Protein AF-W7ASG9-F1 (afdb_monomer)

Mean predicted aligned error: 7.56 Å

Foldseek 3Di:
DKAKWWKDADDLVPDDPVVSVVLVVLVVVCCVQQVADKDKDKDWAQDDCPVVLVVLVVQCVVDDDPVSVVVSVVVNVV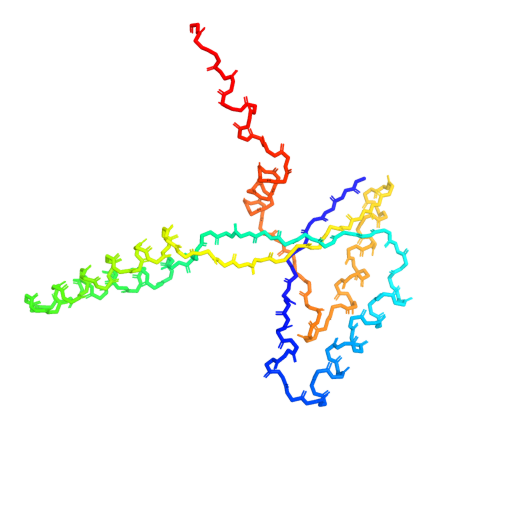SVVSSVPPIDITMMMMGDDPDPVRNVVSVVSQCVSADDRTHIHHDDPVVVVVVCCVVVVCVVVVVPPDDD

Sequence (148 aa):
FYTVLLLKSTDVNALNQDEARKAMGQFARFNTNYIEPYKILSMRFPADTKEQQRYWRKMLQRASTPLQKTRCKETLRKLQQVENEKSNQEYYLFIYGKSMRELNNNFQKVIRLSDTYFYATQLAPKKIEQIHKKVFNLNLVLGNKVME

Organism: NCBI:txid1265818

Radius of gyration: 20.79 Å; Cα contacts (8 Å, |Δi|>4): 168; chains: 1; bounding box: 54×32×55 Å

Solvent-accessible surface area (backbone atoms only — not comparable to full-atom values): 8317 Å² total; per-residue (Å²): 87,73,53,66,24,41,36,52,78,67,68,52,88,81,42,56,74,69,57,28,49,50,37,52,50,48,49,50,50,39,58,72,73,51,81,67,70,66,47,81,46,79,48,76,41,63,35,88,44,64,69,60,45,53,51,37,51,54,48,38,75,68,41,86,46,71,68,52,34,51,52,30,52,52,53,42,52,51,44,54,48,42,28,74,74,37,61,43,82,43,39,33,39,37,41,50,22,91,40,72,68,49,30,51,54,47,49,55,50,50,52,69,63,35,42,95,50,46,31,57,40,86,60,57,72,72,57,52,53,54,48,48,37,66,74,68,46,46,61,60,69,68,66,63,72,63,97,125

InterPro domains:
  IPR058596 TraC-like domain [PF26593] (7-101)

Secondary structure (DSSP, 8-state):
-EEEEEEEE--GGGS-HHHHHHHHHHHHHHHHH--S-EEEEEEEEE---HHHHHHHHHHHHH--SHHHHHHHHHHHHHHHHHHHH-EEEEEEEEEE-SSHHHHHHHHHHHHHH--SSEEEEEPPHHHHHHHHHHHTTHHHHHH-----

Nearest PDB structures (foldseek):
  8rtb-assembly1_A  TM=4.160E-01  e=1.412E-01  Escherichia coli
  8rtd-assembly1_O  TM=4.160E-01  e=1.412E-01  Escherichia coli
  8rtd-assembly1_T  TM=4.160E-01  e=1.412E-01  Escherichia coli

pLDDT: mean 87.38, std 14.27, range [30.66, 96.06]

Structure (mmCIF, N/CA/C/O backbone):
data_AF-W7ASG9-F1
#
_entry.id   AF-W7ASG9-F1
#
loop_
_atom_site.group_PDB
_atom_site.id
_atom_site.type_symbol
_atom_site.label_atom_id
_atom_site.label_alt_id
_atom_site.label_comp_id
_atom_site.label_asym_id
_atom_site.label_entity_id
_atom_site.label_seq_id
_atom_site.pdbx_PDB_ins_code
_atom_site.Cartn_x
_atom_site.Cartn_y
_atom_site.Cartn_z
_atom_site.occupancy
_atom_site.B_iso_or_equiv
_atom_site.auth_seq_id
_atom_site.auth_comp_id
_atom_site.auth_asym_id
_atom_site.auth_atom_id
_atom_site.pdbx_PDB_model_num
ATOM 1 N N . PHE A 1 1 ? -18.335 8.425 9.203 1.00 89.88 1 PHE A N 1
ATOM 2 C CA . PHE A 1 1 ? -17.229 8.873 8.328 1.00 89.88 1 PHE A CA 1
ATOM 3 C C . PHE A 1 1 ? -16.172 7.778 8.242 1.00 89.88 1 PHE A C 1
ATOM 5 O O . PHE A 1 1 ? -16.093 6.969 9.162 1.00 89.88 1 PHE A O 1
ATOM 12 N N . TYR A 1 2 ? -15.385 7.729 7.164 1.00 93.19 2 TYR A N 1
ATOM 13 C CA . TYR A 1 2 ? -14.258 6.799 7.037 1.00 93.19 2 TYR A CA 1
ATOM 14 C C . TYR A 1 2 ? -13.085 7.442 6.296 1.00 93.19 2 TYR A C 1
ATOM 16 O O . TYR A 1 2 ? -13.268 8.418 5.569 1.00 93.19 2 TYR A O 1
ATOM 24 N N . THR A 1 3 ? -11.890 6.883 6.475 1.00 93.44 3 THR A N 1
ATOM 25 C CA . THR A 1 3 ? -10.721 7.173 5.637 1.00 93.44 3 THR A CA 1
ATOM 26 C C . THR A 1 3 ? -9.976 5.883 5.312 1.00 93.44 3 THR A C 1
ATOM 28 O O . THR A 1 3 ? -10.146 4.868 5.994 1.00 93.44 3 THR A O 1
ATOM 31 N N . VAL A 1 4 ? -9.184 5.922 4.244 1.00 94.75 4 VAL A N 1
ATOM 32 C CA . VAL A 1 4 ? -8.465 4.772 3.695 1.00 94.75 4 VAL A CA 1
ATOM 33 C C . VAL A 1 4 ? -6.970 5.056 3.722 1.00 94.75 4 VAL A C 1
ATOM 35 O O . VAL A 1 4 ? -6.512 6.093 3.237 1.00 94.75 4 VAL A O 1
ATOM 38 N N . LEU A 1 5 ? -6.211 4.113 4.268 1.00 94.81 5 LEU A N 1
ATOM 39 C CA . LEU A 1 5 ? -4.756 4.147 4.353 1.00 94.81 5 LEU A CA 1
ATOM 40 C C . LEU A 1 5 ? -4.163 3.015 3.524 1.00 94.81 5 LEU A C 1
ATOM 42 O O . LEU A 1 5 ? -4.738 1.930 3.444 1.00 94.81 5 LEU A O 1
ATOM 46 N N . LEU A 1 6 ? -2.999 3.257 2.928 1.00 94.00 6 LEU A N 1
ATOM 47 C CA . LEU A 1 6 ? -2.183 2.188 2.363 1.00 94.00 6 LEU A CA 1
ATOM 48 C C . LEU A 1 6 ? -1.552 1.422 3.515 1.00 94.00 6 LEU A C 1
ATOM 50 O O . LEU A 1 6 ? -0.921 2.038 4.370 1.00 94.00 6 LEU A O 1
ATOM 54 N N . LEU A 1 7 ? -1.689 0.103 3.504 1.00 93.56 7 LEU A N 1
ATOM 55 C CA . LEU A 1 7 ? -1.036 -0.780 4.453 1.00 93.56 7 LEU A CA 1
ATOM 56 C C . LEU A 1 7 ? 0.093 -1.520 3.735 1.00 93.56 7 LEU A C 1
ATOM 58 O O . LEU A 1 7 ? -0.151 -2.279 2.796 1.00 93.56 7 LEU A O 1
ATOM 62 N N . LYS A 1 8 ? 1.336 -1.307 4.172 1.00 88.75 8 LYS A N 1
ATOM 63 C CA . LYS A 1 8 ? 2.452 -2.149 3.740 1.00 88.75 8 LYS A CA 1
ATOM 64 C C . LYS A 1 8 ? 2.455 -3.410 4.590 1.00 88.75 8 LYS A C 1
ATOM 66 O O . LYS A 1 8 ? 2.571 -3.339 5.811 1.00 88.75 8 LYS A O 1
ATOM 71 N N . SER A 1 9 ? 2.314 -4.546 3.922 1.00 77.88 9 SER A N 1
ATOM 72 C CA . SER A 1 9 ? 2.417 -5.868 4.525 1.00 77.88 9 SER A CA 1
ATOM 73 C C . SER A 1 9 ? 3.795 -6.461 4.269 1.00 77.88 9 SER A C 1
ATOM 75 O O . SER A 1 9 ? 4.350 -6.280 3.183 1.00 77.88 9 SER A O 1
ATOM 77 N N . THR A 1 10 ? 4.270 -7.266 5.208 1.00 84.75 10 THR A N 1
ATOM 78 C CA . THR A 1 10 ? 5.452 -8.107 5.024 1.00 84.75 10 THR A CA 1
ATOM 79 C C . THR A 1 10 ? 5.020 -9.558 4.858 1.00 84.75 10 THR A C 1
ATOM 81 O O . THR A 1 10 ? 4.121 -10.020 5.561 1.00 84.75 10 THR A O 1
ATOM 84 N N . ASP A 1 11 ? 5.641 -10.278 3.924 1.00 86.94 11 ASP A N 1
ATOM 85 C CA . ASP A 1 11 ? 5.439 -11.720 3.801 1.00 86.94 11 ASP A CA 1
ATOM 86 C C . ASP A 1 11 ? 6.157 -12.433 4.950 1.00 86.94 11 ASP A C 1
ATOM 88 O O . ASP A 1 11 ? 7.379 -12.561 4.953 1.00 86.94 11 ASP A O 1
ATOM 92 N N . VAL A 1 12 ? 5.384 -12.874 5.942 1.00 88.31 12 VAL A N 1
ATOM 93 C CA . VAL A 1 12 ? 5.900 -13.515 7.159 1.00 88.31 12 VAL A CA 1
ATOM 94 C C . VAL A 1 12 ? 6.606 -14.837 6.847 1.00 88.31 12 VAL A C 1
ATOM 96 O O . VAL A 1 12 ? 7.538 -15.199 7.559 1.00 88.31 12 VAL A O 1
ATOM 99 N N . ASN A 1 13 ? 6.223 -15.533 5.771 1.0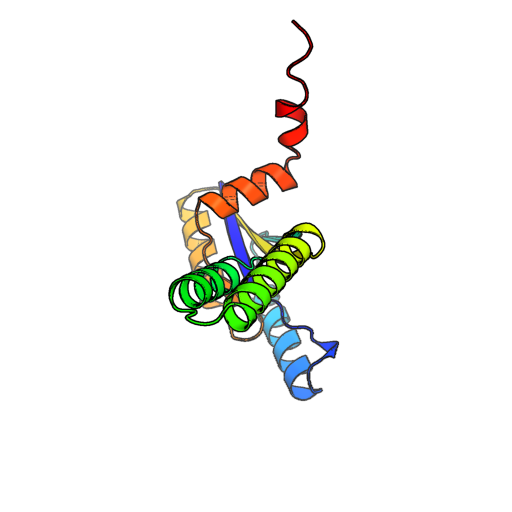0 89.38 13 ASN A N 1
ATOM 100 C CA . ASN A 1 13 ? 6.837 -16.810 5.398 1.00 89.38 13 ASN A CA 1
ATOM 101 C C . ASN A 1 13 ? 8.234 -16.635 4.791 1.00 89.38 13 ASN A C 1
ATOM 103 O O . ASN A 1 13 ? 9.016 -17.582 4.768 1.00 89.38 13 ASN A O 1
ATOM 107 N N . ALA A 1 14 ? 8.542 -15.435 4.296 1.00 90.25 14 ALA A N 1
ATOM 108 C CA . ALA A 1 14 ? 9.852 -15.095 3.755 1.00 90.25 14 ALA A CA 1
ATOM 109 C C . ALA A 1 14 ? 10.841 -14.608 4.834 1.00 90.25 14 ALA A C 1
ATOM 111 O O . ALA A 1 14 ? 12.018 -14.414 4.534 1.00 90.25 14 ALA A O 1
ATOM 112 N N . LEU A 1 15 ? 10.374 -14.385 6.067 1.00 91.62 15 LEU A N 1
ATOM 113 C CA . LEU A 1 15 ? 11.181 -13.890 7.183 1.00 91.62 15 LEU A CA 1
ATOM 114 C C . LEU A 1 15 ? 11.821 -15.032 7.977 1.00 91.62 15 LEU A C 1
ATOM 116 O O . LEU A 1 15 ? 11.319 -16.157 8.012 1.00 91.62 15 LEU A O 1
ATOM 120 N N . ASN A 1 16 ? 12.901 -14.721 8.698 1.00 95.19 16 ASN A N 1
ATOM 121 C CA . ASN A 1 16 ? 13.399 -15.638 9.723 1.00 95.19 16 ASN A CA 1
ATOM 122 C C . ASN A 1 16 ? 12.425 -15.707 10.919 1.00 95.19 16 ASN A C 1
ATOM 124 O O . ASN A 1 16 ? 11.537 -14.867 11.076 1.00 95.19 16 ASN A O 1
ATOM 128 N N . GLN A 1 17 ? 12.586 -16.711 11.787 1.00 95.31 17 GLN A N 1
ATOM 129 C CA . GLN A 1 17 ? 11.642 -16.950 12.888 1.00 95.31 17 GLN A CA 1
ATOM 130 C C . GLN A 1 17 ? 11.499 -15.755 13.844 1.00 95.31 17 GLN A C 1
ATOM 132 O O . GLN A 1 17 ? 10.392 -15.468 14.305 1.00 95.31 17 GLN A O 1
ATOM 137 N N . ASP A 1 18 ? 12.586 -15.045 14.137 1.00 94.94 18 ASP A N 1
ATOM 138 C CA . ASP A 1 18 ? 12.560 -13.915 15.067 1.00 94.94 18 ASP A CA 1
ATOM 139 C C . ASP A 1 18 ? 11.887 -12.685 14.451 1.00 94.94 18 ASP A C 1
ATOM 141 O O . ASP A 1 18 ? 11.095 -12.006 15.108 1.00 94.94 18 ASP A O 1
ATOM 145 N N . GLU A 1 19 ? 12.148 -12.408 13.177 1.00 93.50 19 GLU A N 1
ATOM 146 C CA . GLU A 1 19 ? 11.478 -11.359 12.407 1.00 93.50 19 GLU A CA 1
ATOM 147 C C . GLU A 1 19 ? 9.991 -11.658 12.230 1.00 93.50 19 GLU A C 1
ATOM 149 O O . GLU A 1 19 ? 9.159 -10.777 12.448 1.00 93.50 19 GLU A O 1
ATOM 154 N N . ALA A 1 20 ? 9.637 -12.910 11.930 1.00 93.88 20 ALA A N 1
ATOM 155 C CA . ALA A 1 20 ? 8.253 -13.354 11.842 1.00 93.88 20 ALA A CA 1
ATOM 156 C C . ALA A 1 20 ? 7.509 -13.130 13.169 1.00 93.88 20 ALA A C 1
ATOM 158 O O . ALA A 1 20 ? 6.409 -12.571 13.185 1.00 93.88 20 ALA A O 1
ATOM 159 N N . ARG A 1 21 ? 8.126 -13.491 14.305 1.00 94.19 21 ARG A N 1
ATOM 160 C CA . ARG A 1 21 ? 7.575 -13.226 15.646 1.00 94.19 21 ARG A CA 1
ATOM 161 C C . ARG A 1 21 ? 7.403 -11.734 15.914 1.00 94.19 21 ARG A C 1
ATOM 163 O O . ARG A 1 21 ? 6.366 -11.339 16.444 1.00 94.19 21 ARG A O 1
ATOM 170 N N . LYS A 1 22 ? 8.368 -10.895 15.523 1.00 92.75 22 LYS A N 1
ATOM 171 C CA . LYS A 1 22 ? 8.260 -9.431 15.646 1.00 92.75 22 LYS A CA 1
ATOM 172 C C . LYS A 1 22 ? 7.116 -8.876 14.797 1.00 92.75 22 LYS A C 1
ATOM 174 O O . LYS A 1 22 ? 6.336 -8.075 15.305 1.00 92.75 22 LYS A O 1
ATOM 179 N N . ALA A 1 23 ? 6.977 -9.327 13.551 1.00 92.31 23 ALA A N 1
ATOM 180 C CA . ALA A 1 23 ? 5.911 -8.898 12.649 1.00 92.31 23 ALA A CA 1
ATOM 181 C C . ALA A 1 23 ? 4.520 -9.259 13.194 1.00 92.31 23 ALA A C 1
ATOM 183 O O . ALA A 1 23 ? 3.648 -8.394 13.310 1.00 92.31 23 ALA A O 1
ATOM 184 N N . MET A 1 24 ? 4.336 -10.514 13.615 1.00 92.94 24 MET A N 1
ATOM 185 C CA . MET A 1 24 ? 3.095 -10.970 14.250 1.00 92.94 24 MET A CA 1
ATOM 186 C C . MET A 1 24 ? 2.817 -10.216 15.556 1.00 92.94 24 MET A C 1
ATOM 188 O O . MET A 1 24 ? 1.692 -9.777 15.790 1.00 92.94 24 MET A O 1
ATOM 192 N N . GLY A 1 25 ? 3.845 -10.008 16.381 1.00 93.06 25 GLY A N 1
ATOM 193 C CA . GLY A 1 25 ? 3.749 -9.251 17.626 1.00 93.06 25 GLY A CA 1
ATOM 194 C C . GLY A 1 25 ? 3.338 -7.795 17.407 1.00 93.06 25 GLY A C 1
ATOM 195 O O . GLY A 1 25 ? 2.517 -7.275 18.159 1.00 93.06 25 GLY A O 1
ATOM 196 N N . GLN A 1 26 ? 3.839 -7.133 16.361 1.00 91.56 26 GLN A N 1
ATOM 197 C CA . GLN A 1 26 ? 3.415 -5.775 16.011 1.00 91.56 26 GLN A CA 1
ATOM 198 C C . GLN A 1 26 ? 1.943 -5.726 15.600 1.00 91.56 26 GLN A C 1
ATOM 200 O O . GLN A 1 26 ? 1.208 -4.869 16.092 1.00 91.56 26 GLN A O 1
ATOM 205 N N . PHE A 1 27 ? 1.482 -6.668 14.774 1.00 92.56 27 PHE A N 1
ATOM 206 C CA . PHE A 1 27 ? 0.068 -6.724 14.409 1.00 92.56 27 PHE A CA 1
ATOM 207 C C . PHE A 1 27 ? -0.830 -7.039 15.618 1.00 92.56 27 PHE A C 1
ATOM 209 O O . PHE A 1 27 ? -1.879 -6.419 15.790 1.00 92.56 27 PHE A O 1
ATOM 216 N N . ALA A 1 28 ? -0.395 -7.925 16.519 1.00 93.81 28 ALA A N 1
ATOM 217 C CA . ALA A 1 28 ? -1.091 -8.180 17.779 1.00 93.81 28 ALA A CA 1
ATOM 218 C C . ALA A 1 28 ? -1.172 -6.915 18.652 1.00 93.81 28 ALA A C 1
ATOM 220 O O . ALA A 1 28 ? -2.252 -6.566 19.122 1.00 93.81 28 ALA A O 1
ATOM 221 N N . ARG A 1 29 ? -0.068 -6.165 18.800 1.00 93.50 29 ARG A N 1
ATOM 222 C CA . ARG A 1 29 ? -0.053 -4.882 19.526 1.00 93.50 29 ARG A CA 1
ATOM 223 C C . ARG A 1 29 ? -0.983 -3.851 18.894 1.00 93.50 29 ARG A C 1
ATOM 225 O O . ARG A 1 29 ? -1.625 -3.111 19.635 1.00 93.50 29 ARG A O 1
ATOM 232 N N . PHE A 1 30 ? -1.071 -3.792 17.566 1.00 93.19 30 PHE A N 1
ATOM 233 C CA . PHE A 1 30 ? -2.048 -2.940 16.890 1.00 93.19 30 PHE A CA 1
ATOM 234 C C . PHE A 1 30 ? -3.475 -3.316 17.311 1.00 93.19 30 PHE A C 1
ATOM 236 O O . PHE A 1 30 ? -4.206 -2.450 17.779 1.00 93.19 30 PHE A O 1
ATOM 243 N N . ASN A 1 31 ? -3.830 -4.603 17.259 1.00 92.94 31 ASN A N 1
ATOM 244 C CA . ASN A 1 31 ? -5.162 -5.090 17.640 1.00 92.94 31 ASN A CA 1
ATOM 245 C C . ASN A 1 31 ? -5.504 -4.859 19.118 1.00 92.94 31 ASN A C 1
ATOM 247 O O . ASN A 1 31 ? -6.648 -4.557 19.438 1.00 92.94 31 ASN A O 1
ATOM 251 N N . THR A 1 32 ? -4.531 -4.971 20.024 1.00 93.94 32 THR A N 1
ATOM 252 C CA . THR A 1 32 ? -4.757 -4.705 21.453 1.00 93.94 32 THR A CA 1
ATOM 253 C C . THR A 1 32 ? -4.956 -3.215 21.738 1.00 93.94 32 THR A C 1
ATOM 255 O O . THR A 1 32 ? -5.772 -2.856 22.581 1.00 93.94 32 THR A O 1
ATOM 258 N N . ASN A 1 33 ? -4.210 -2.335 21.061 1.00 93.88 33 ASN A N 1
ATOM 259 C CA . ASN A 1 33 ? -4.226 -0.896 21.350 1.00 93.88 33 ASN A CA 1
ATOM 260 C C . ASN A 1 33 ? -5.260 -0.112 20.525 1.00 93.88 33 ASN A C 1
ATOM 262 O O . ASN A 1 33 ? -5.643 0.994 20.912 1.00 93.88 33 ASN A O 1
ATOM 266 N N . TYR A 1 34 ? -5.699 -0.648 19.385 1.00 94.69 34 TYR A N 1
ATOM 267 C CA . TYR A 1 34 ? -6.690 -0.034 18.510 1.00 94.69 34 TYR A CA 1
ATOM 268 C C . TYR A 1 34 ? -8.008 -0.815 18.560 1.00 94.69 34 TYR A C 1
ATOM 270 O O . TYR A 1 34 ? -8.213 -1.770 17.819 1.00 94.69 34 TYR A O 1
ATOM 278 N N . ILE A 1 35 ? -8.906 -0.383 19.446 1.00 93.50 35 ILE A N 1
ATOM 279 C CA . ILE A 1 35 ? -10.199 -1.045 19.703 1.00 93.50 35 ILE A CA 1
ATOM 280 C C . ILE A 1 35 ? -11.329 -0.586 18.771 1.00 93.50 35 ILE A C 1
ATOM 282 O O . ILE A 1 35 ? -12.425 -1.141 18.792 1.00 93.50 35 ILE A O 1
ATOM 286 N N . GLU A 1 36 ? -11.085 0.460 17.984 1.00 94.81 36 GLU A N 1
ATOM 287 C CA . GLU A 1 36 ? -12.087 1.025 17.084 1.00 94.81 36 GLU A CA 1
ATOM 288 C C . GLU A 1 36 ? -12.294 0.101 15.875 1.00 94.81 36 GLU A C 1
ATOM 290 O O . GLU A 1 36 ? -11.359 -0.589 15.452 1.00 94.81 36 GLU A O 1
ATOM 295 N N . PRO A 1 37 ? -13.490 0.091 15.263 1.00 94.06 37 PRO A N 1
ATOM 296 C CA . PRO A 1 37 ? -13.728 -0.728 14.087 1.00 94.06 37 PRO A CA 1
ATOM 297 C C . PRO A 1 37 ? -12.774 -0.336 12.956 1.00 94.06 37 PRO A C 1
ATOM 299 O O . PRO A 1 37 ? -12.604 0.843 12.631 1.00 94.06 37 PRO A O 1
ATOM 302 N N . TYR A 1 38 ? -12.196 -1.345 12.311 1.00 95.31 38 TYR A N 1
ATOM 303 C CA . TYR A 1 38 ? -11.406 -1.192 11.099 1.00 95.31 38 TYR A CA 1
ATOM 304 C C . TYR A 1 38 ? -11.668 -2.351 10.136 1.00 95.31 38 TYR A C 1
ATOM 306 O O . TYR A 1 38 ? -12.212 -3.390 10.507 1.00 95.31 38 TYR A O 1
ATOM 314 N N . LYS A 1 39 ? -11.285 -2.171 8.872 1.00 95.00 39 LYS A N 1
ATOM 315 C CA . LYS A 1 39 ? -11.345 -3.225 7.854 1.00 95.00 39 LYS A CA 1
ATOM 316 C C . LYS A 1 39 ? -10.068 -3.220 7.029 1.00 95.00 39 LYS A C 1
ATOM 318 O O . LYS A 1 39 ? -9.658 -2.166 6.555 1.00 95.00 39 LYS A O 1
ATOM 323 N N . ILE A 1 40 ? -9.471 -4.388 6.820 1.00 94.50 40 ILE A N 1
ATOM 324 C CA . ILE A 1 40 ? -8.361 -4.556 5.877 1.00 94.50 40 ILE A CA 1
ATOM 325 C C . ILE A 1 40 ? -8.922 -5.148 4.584 1.00 94.50 40 ILE A C 1
ATOM 327 O O . ILE A 1 40 ? -9.638 -6.148 4.614 1.00 94.50 40 ILE A O 1
ATOM 331 N N . LEU A 1 41 ? -8.621 -4.518 3.452 1.00 93.06 41 LEU A N 1
ATOM 332 C CA . LEU A 1 41 ? -8.989 -4.996 2.122 1.00 93.06 41 LEU A CA 1
ATOM 333 C C . LEU A 1 41 ? -7.736 -5.247 1.292 1.00 93.06 41 LEU A C 1
ATOM 335 O O . LEU A 1 41 ? -6.888 -4.367 1.177 1.00 93.06 41 LEU A O 1
ATOM 339 N N . SER A 1 42 ? -7.650 -6.424 0.677 1.00 91.56 42 SER A N 1
ATOM 340 C CA . SER A 1 42 ? -6.643 -6.730 -0.336 1.00 91.56 42 SER A CA 1
ATOM 341 C C . SER A 1 42 ? -7.221 -6.498 -1.730 1.00 91.56 42 SER A C 1
ATOM 343 O O . SER A 1 42 ? -8.347 -6.893 -2.037 1.00 91.56 42 SER A O 1
ATOM 345 N N . MET A 1 43 ? -6.470 -5.818 -2.593 1.00 89.62 43 MET A N 1
ATOM 346 C CA . MET A 1 43 ? -6.899 -5.534 -3.960 1.00 89.62 43 MET A CA 1
ATOM 347 C C . MET A 1 43 ? -5.712 -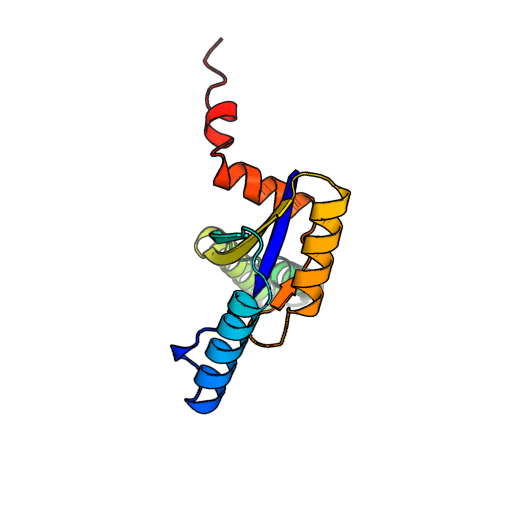5.619 -4.908 1.00 89.62 43 MET A C 1
ATOM 349 O O . MET A 1 43 ? -4.618 -5.148 -4.611 1.00 89.62 43 MET A O 1
ATOM 353 N N . ARG A 1 44 ? -5.938 -6.190 -6.090 1.00 87.50 44 ARG A N 1
ATOM 354 C CA . ARG A 1 44 ? -4.918 -6.255 -7.140 1.00 87.50 44 ARG A CA 1
ATOM 355 C C . ARG A 1 44 ? -4.939 -4.997 -7.998 1.00 87.50 44 ARG A C 1
ATOM 357 O O . ARG A 1 44 ? -5.985 -4.673 -8.553 1.00 87.50 44 ARG A O 1
ATOM 364 N N . PHE A 1 45 ? -3.817 -4.312 -8.143 1.00 85.88 45 PHE A N 1
ATOM 365 C CA . PHE A 1 45 ? -3.650 -3.188 -9.067 1.00 85.88 45 PHE A CA 1
ATOM 366 C C . PHE A 1 45 ? -2.621 -3.539 -10.141 1.00 85.88 45 PHE A C 1
ATOM 368 O O . PHE A 1 45 ? -1.704 -4.295 -9.837 1.00 85.88 45 PHE A O 1
ATOM 375 N N . PRO A 1 46 ? -2.750 -3.029 -11.378 1.00 82.88 46 PRO A N 1
ATOM 376 C CA . PRO A 1 46 ? -1.709 -3.170 -12.397 1.00 82.88 46 PRO A CA 1
ATOM 377 C C . PRO A 1 46 ? -0.339 -2.755 -11.851 1.00 82.88 46 PRO A C 1
ATOM 379 O O . PRO A 1 46 ? -0.250 -1.808 -11.063 1.00 82.88 46 PRO A O 1
ATOM 382 N N . ALA A 1 47 ? 0.714 -3.476 -12.229 1.00 82.94 47 ALA A N 1
ATOM 383 C CA . ALA A 1 47 ? 2.063 -3.176 -11.768 1.00 82.94 47 ALA A CA 1
ATOM 384 C C . ALA A 1 47 ? 2.508 -1.790 -12.267 1.00 82.94 47 ALA A C 1
ATOM 386 O O . ALA A 1 47 ? 2.556 -1.546 -13.470 1.00 82.94 47 ALA A O 1
ATOM 387 N N . ASP A 1 48 ? 2.867 -0.884 -11.353 1.00 82.94 48 ASP A N 1
ATOM 388 C CA . ASP A 1 48 ? 3.354 0.444 -11.738 1.00 82.94 48 ASP A CA 1
ATOM 389 C C . ASP A 1 48 ? 4.790 0.346 -12.268 1.00 82.94 48 ASP A C 1
ATOM 391 O O . ASP A 1 48 ? 5.736 0.125 -11.510 1.00 82.94 48 ASP A O 1
ATOM 395 N N . THR A 1 49 ? 4.946 0.504 -13.585 1.00 86.50 49 THR A N 1
ATOM 396 C CA . THR A 1 49 ? 6.256 0.522 -14.253 1.00 86.50 49 THR A CA 1
ATOM 397 C C . THR A 1 49 ? 6.627 1.907 -14.795 1.00 86.50 49 THR A C 1
ATOM 399 O O . THR A 1 49 ? 7.561 2.045 -15.594 1.00 86.50 49 THR A O 1
ATOM 402 N N . LYS A 1 50 ? 5.914 2.971 -14.390 1.00 88.06 50 LYS A N 1
ATOM 403 C CA . LYS A 1 50 ? 6.049 4.314 -14.987 1.00 88.06 50 LYS A CA 1
ATOM 404 C C . LYS A 1 50 ? 7.435 4.918 -14.802 1.00 88.06 50 LYS A C 1
ATOM 406 O O . LYS A 1 50 ? 7.946 5.552 -15.729 1.00 88.06 50 LYS A O 1
ATOM 411 N N . GLU A 1 51 ? 8.049 4.719 -13.637 1.00 89.06 51 GLU A N 1
ATOM 412 C CA . GLU A 1 51 ? 9.417 5.169 -13.344 1.00 89.06 51 GLU A CA 1
ATOM 413 C C . GLU A 1 51 ? 10.423 4.529 -14.306 1.00 89.06 51 GLU A C 1
ATOM 415 O O . GLU A 1 51 ? 11.202 5.221 -14.971 1.00 89.06 51 GLU A O 1
ATOM 420 N N . GLN A 1 52 ? 10.347 3.205 -14.451 1.00 90.69 52 GLN A N 1
ATOM 421 C CA . GLN A 1 52 ? 11.214 2.422 -15.323 1.00 90.69 52 GLN A CA 1
ATOM 422 C C . GLN A 1 52 ? 10.984 2.820 -16.784 1.00 90.69 52 GLN A C 1
ATOM 424 O O . GLN A 1 52 ? 11.942 3.080 -17.513 1.00 90.69 52 GLN A O 1
ATOM 429 N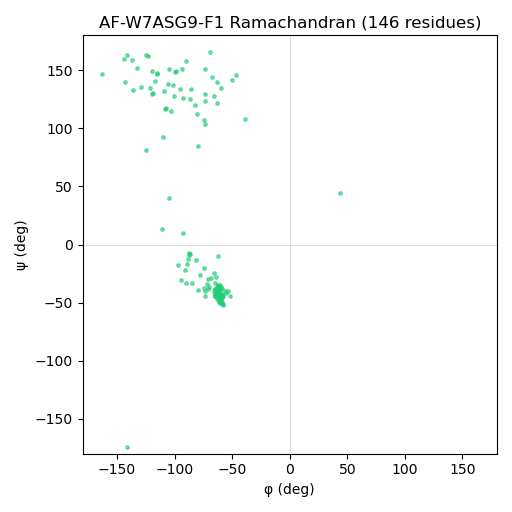 N . GLN A 1 53 ? 9.727 2.965 -17.213 1.00 93.00 53 GLN A N 1
ATOM 430 C CA . GLN A 1 53 ? 9.414 3.439 -18.559 1.00 93.00 53 GLN A CA 1
ATOM 431 C C . GLN A 1 53 ? 9.978 4.841 -18.815 1.00 93.00 53 GLN A C 1
ATOM 433 O O . GLN A 1 53 ? 10.535 5.102 -19.880 1.00 93.00 53 GLN A O 1
ATOM 438 N N . ARG A 1 54 ? 9.878 5.767 -17.856 1.00 94.56 54 ARG A N 1
ATOM 439 C CA . ARG A 1 54 ? 10.452 7.112 -18.000 1.00 94.56 54 ARG A CA 1
ATOM 440 C C . ARG A 1 54 ? 11.973 7.072 -18.123 1.00 94.56 54 ARG A C 1
ATOM 442 O O . ARG A 1 54 ? 12.514 7.794 -18.960 1.00 94.56 54 ARG A O 1
ATOM 449 N N . TYR A 1 55 ? 12.652 6.238 -17.339 1.00 95.88 55 TYR A N 1
ATOM 450 C CA . TYR A 1 55 ? 14.093 6.028 -17.473 1.00 95.88 55 TYR A CA 1
ATOM 451 C C . TYR A 1 55 ? 14.456 5.534 -18.880 1.00 95.88 55 TYR A C 1
ATOM 453 O O . TYR A 1 55 ? 15.262 6.161 -19.566 1.00 95.88 55 TYR A O 1
ATOM 461 N N . TRP A 1 56 ? 13.800 4.479 -19.365 1.00 94.69 56 TRP A N 1
ATOM 462 C CA . TRP A 1 56 ? 14.110 3.910 -20.679 1.00 94.69 56 TRP A CA 1
ATOM 463 C C . TRP A 1 56 ? 13.729 4.824 -21.847 1.00 94.69 56 TRP A C 1
ATOM 465 O O . TRP A 1 56 ? 14.422 4.824 -22.862 1.00 94.69 56 TRP A O 1
ATOM 475 N N . ARG A 1 57 ? 12.707 5.679 -21.700 1.00 94.62 57 ARG A N 1
ATOM 476 C CA . ARG A 1 57 ? 12.427 6.762 -22.662 1.00 94.62 57 ARG A CA 1
ATOM 477 C C . ARG A 1 57 ? 13.577 7.771 -22.728 1.00 94.62 57 ARG A C 1
ATOM 479 O O . ARG A 1 57 ? 13.979 8.145 -23.825 1.00 94.62 57 ARG A O 1
ATOM 486 N N . LYS A 1 58 ? 14.145 8.170 -21.582 1.00 95.44 58 LYS A N 1
ATOM 487 C CA . LYS A 1 58 ? 15.332 9.047 -21.546 1.00 95.44 58 LYS A CA 1
ATOM 488 C C . LYS A 1 58 ? 16.549 8.369 -22.184 1.00 95.44 58 LYS A C 1
ATOM 490 O O . LYS A 1 58 ? 17.269 9.009 -22.944 1.00 95.44 58 LYS A O 1
ATOM 495 N N . MET A 1 59 ? 16.760 7.079 -21.921 1.00 93.88 59 MET A N 1
ATOM 496 C CA . MET A 1 59 ? 17.852 6.318 -22.541 1.00 93.88 59 MET A CA 1
ATOM 497 C C . MET A 1 59 ? 17.676 6.185 -24.054 1.00 93.88 59 MET A C 1
ATOM 499 O O . MET A 1 59 ? 18.644 6.343 -24.789 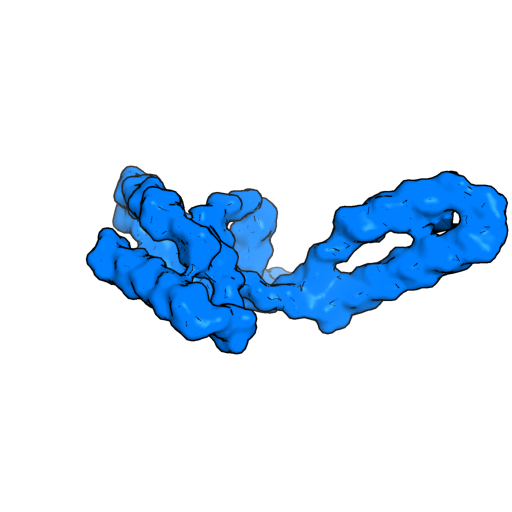1.00 93.88 59 MET A O 1
ATOM 503 N N . LEU A 1 60 ? 16.444 5.990 -24.533 1.00 94.19 60 LEU A N 1
ATOM 504 C CA . LEU A 1 60 ? 16.137 5.956 -25.962 1.00 94.19 60 LEU A CA 1
ATOM 505 C C . LEU A 1 60 ? 16.456 7.289 -26.656 1.00 94.19 60 LEU A C 1
ATOM 507 O O . LEU A 1 60 ? 16.987 7.279 -27.762 1.00 94.19 60 LEU A O 1
ATOM 511 N N . GLN A 1 61 ? 16.162 8.423 -26.010 1.00 94.69 61 GLN A N 1
ATOM 512 C CA . GLN A 1 61 ? 16.501 9.756 -26.530 1.00 94.69 61 GLN A CA 1
ATOM 513 C C . GLN A 1 61 ? 18.016 9.987 -26.608 1.00 94.69 61 GLN A C 1
ATOM 515 O O . GLN A 1 61 ? 18.485 10.665 -27.514 1.00 94.69 61 GLN A O 1
ATOM 520 N N . ARG A 1 62 ? 18.779 9.411 -25.672 1.00 94.56 62 ARG A N 1
ATOM 521 C CA . ARG A 1 62 ? 20.246 9.524 -25.600 1.00 94.56 62 ARG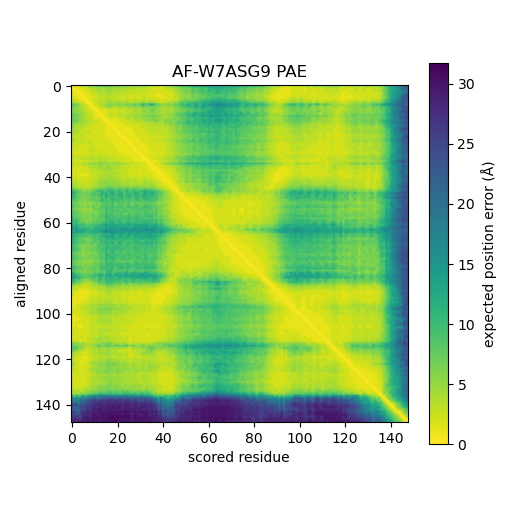 A CA 1
ATOM 522 C C . ARG A 1 62 ? 20.991 8.469 -26.424 1.00 94.56 62 ARG A C 1
ATOM 524 O O . ARG A 1 62 ? 22.212 8.525 -26.506 1.00 94.56 62 ARG A O 1
ATOM 531 N N . ALA A 1 63 ? 20.290 7.487 -26.986 1.00 93.25 63 ALA A N 1
ATOM 532 C CA . ALA A 1 63 ? 20.904 6.381 -27.707 1.00 93.25 63 ALA A CA 1
ATOM 533 C C . ALA A 1 63 ? 21.432 6.832 -29.076 1.00 93.25 63 ALA A C 1
ATOM 535 O O . ALA A 1 63 ? 20.671 7.302 -29.926 1.00 93.25 63 ALA A O 1
ATOM 536 N N . SER A 1 64 ? 22.723 6.611 -29.314 1.00 91.69 64 SER A N 1
ATOM 537 C CA . SER A 1 64 ? 23.392 7.012 -30.557 1.00 91.69 64 SER A CA 1
ATOM 538 C C . SER A 1 64 ? 23.346 5.914 -31.617 1.00 91.69 64 SER A C 1
ATOM 540 O O . SER A 1 64 ? 23.238 6.209 -32.804 1.00 91.69 64 SER A O 1
ATOM 542 N N . THR A 1 65 ? 23.376 4.638 -31.210 1.00 95.25 65 THR A N 1
ATOM 543 C CA . THR A 1 65 ? 23.439 3.512 -32.156 1.00 95.25 65 THR A CA 1
ATOM 544 C C . THR A 1 65 ? 22.070 2.865 -32.405 1.00 95.25 65 THR A C 1
ATOM 546 O O . THR A 1 65 ? 21.227 2.818 -31.499 1.00 95.25 65 THR A O 1
ATOM 549 N N . PRO A 1 66 ? 21.828 2.302 -33.608 1.00 92.75 66 PRO A N 1
ATOM 550 C CA . PRO A 1 66 ? 20.598 1.564 -33.904 1.00 92.75 66 PRO A CA 1
ATOM 551 C C . PRO A 1 66 ? 20.337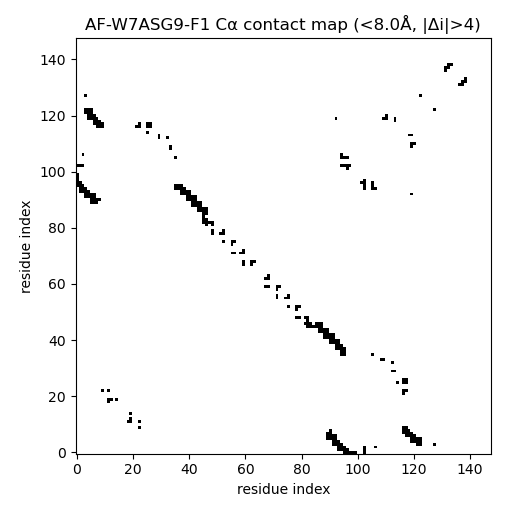 0.420 -32.916 1.00 92.75 66 PRO A C 1
ATOM 553 O O . PRO A 1 66 ? 19.219 0.273 -32.428 1.00 92.75 66 PRO A O 1
ATOM 556 N N . LEU A 1 67 ? 21.381 -0.325 -32.537 1.00 94.56 67 LEU A N 1
ATOM 557 C CA . LEU A 1 67 ? 21.283 -1.419 -31.567 1.00 94.56 67 LEU A CA 1
ATOM 558 C C . LEU A 1 67 ? 20.808 -0.937 -30.185 1.00 94.56 67 LEU A C 1
ATOM 560 O O . LEU A 1 67 ? 19.933 -1.558 -29.582 1.00 94.56 67 LEU A O 1
ATOM 564 N N . GLN A 1 68 ? 21.349 0.179 -29.684 1.00 91.81 68 GLN A N 1
ATOM 565 C CA . GLN A 1 68 ? 20.915 0.767 -28.411 1.00 91.81 68 GLN A CA 1
ATOM 566 C C . GLN A 1 68 ? 19.447 1.203 -28.468 1.00 91.81 68 GLN A C 1
ATOM 568 O O . GLN A 1 68 ? 18.696 0.947 -27.524 1.00 91.81 68 GLN A O 1
ATOM 573 N N . LYS A 1 69 ? 19.020 1.814 -29.583 1.00 94.19 69 LYS A N 1
ATOM 574 C CA . LYS A 1 69 ? 17.621 2.214 -29.790 1.00 94.19 69 LYS A CA 1
ATOM 575 C C . LYS A 1 69 ? 16.687 1.003 -29.787 1.00 94.19 69 LYS A C 1
ATOM 577 O O . LYS A 1 69 ? 15.657 1.051 -29.117 1.00 94.19 69 LYS A O 1
ATOM 582 N N . THR A 1 70 ? 17.051 -0.080 -30.476 1.00 95.38 70 THR A N 1
ATOM 583 C CA . THR A 1 70 ? 16.271 -1.329 -30.494 1.00 95.38 70 THR A CA 1
ATOM 584 C C . THR A 1 70 ? 16.130 -1.914 -29.093 1.00 95.38 70 THR A C 1
ATOM 586 O O . THR A 1 70 ? 15.006 -2.121 -28.641 1.00 95.38 70 THR A O 1
ATOM 589 N N . ARG A 1 71 ? 17.234 -2.054 -28.347 1.00 94.25 71 ARG A N 1
ATOM 590 C CA . ARG A 1 71 ? 17.199 -2.552 -26.960 1.00 94.25 71 ARG A CA 1
ATOM 591 C C . ARG A 1 71 ? 16.307 -1.698 -26.057 1.00 94.25 71 ARG A C 1
ATOM 593 O O . ARG A 1 71 ? 15.501 -2.237 -25.307 1.00 94.25 71 ARG A O 1
ATOM 600 N N . CYS A 1 72 ? 16.401 -0.369 -26.145 1.00 94.12 72 CYS A N 1
ATOM 601 C CA . CYS A 1 72 ? 15.552 0.519 -25.344 1.00 94.12 72 CYS A CA 1
ATOM 602 C C . CYS A 1 72 ? 14.062 0.356 -25.687 1.00 94.12 72 CYS A C 1
ATOM 604 O O . CYS A 1 72 ? 13.228 0.323 -24.782 1.00 94.12 72 CYS A O 1
ATOM 606 N N . LYS A 1 73 ? 13.717 0.227 -26.976 1.00 94.50 73 LYS A N 1
ATOM 607 C CA . LYS A 1 73 ? 12.334 -0.009 -27.425 1.00 94.50 73 LYS A CA 1
ATOM 608 C C . LYS A 1 73 ? 11.799 -1.359 -26.947 1.00 94.50 73 LYS A C 1
ATOM 610 O O . LYS A 1 73 ? 10.674 -1.421 -26.459 1.00 94.50 73 LYS A O 1
ATOM 615 N N . GLU A 1 74 ? 12.594 -2.420 -27.045 1.00 95.38 74 GLU A N 1
ATOM 616 C CA . GLU A 1 74 ? 12.217 -3.752 -26.560 1.00 95.38 74 GLU A CA 1
ATOM 617 C C . GLU A 1 74 ? 11.981 -3.761 -25.049 1.00 95.38 74 GLU A C 1
ATOM 619 O O . GLU A 1 74 ? 10.972 -4.292 -24.588 1.00 95.38 74 GLU A O 1
ATOM 624 N N . THR A 1 75 ? 12.863 -3.127 -24.272 1.00 93.62 75 THR A N 1
ATOM 625 C CA . THR A 1 75 ? 12.687 -3.018 -22.819 1.00 93.62 75 THR A CA 1
ATOM 626 C C . THR A 1 75 ? 11.440 -2.215 -22.458 1.00 93.62 75 THR A C 1
ATOM 628 O O . THR A 1 75 ? 10.688 -2.625 -21.577 1.00 93.62 75 THR A O 1
ATOM 631 N N . LEU A 1 76 ? 11.161 -1.113 -23.166 1.00 94.00 76 LEU A N 1
ATOM 632 C CA . LEU A 1 76 ? 9.917 -0.357 -22.988 1.00 94.00 76 LEU A CA 1
ATOM 633 C C . LEU A 1 76 ? 8.681 -1.218 -23.264 1.00 94.00 76 LEU A C 1
ATOM 635 O O . LEU A 1 76 ? 7.757 -1.215 -22.453 1.00 94.00 76 LEU A O 1
ATOM 639 N N . ARG A 1 77 ? 8.686 -1.989 -24.358 1.00 93.88 77 ARG A N 1
ATOM 640 C CA . ARG A 1 77 ? 7.585 -2.897 -24.706 1.00 93.88 77 ARG A CA 1
ATOM 641 C C . ARG A 1 77 ? 7.364 -3.954 -23.622 1.00 93.88 77 ARG A C 1
ATOM 643 O O . ARG A 1 77 ? 6.225 -4.188 -23.234 1.00 93.88 77 ARG A O 1
ATOM 650 N N . LYS A 1 78 ? 8.439 -4.546 -23.093 1.00 92.50 78 LYS A N 1
ATOM 651 C CA . LYS A 1 78 ? 8.363 -5.514 -21.986 1.00 92.50 78 LYS A CA 1
ATOM 652 C C . LYS A 1 78 ? 7.771 -4.890 -20.722 1.00 92.50 78 LYS A C 1
ATOM 654 O O . LYS A 1 78 ? 6.923 -5.503 -20.091 1.00 92.50 78 LYS A O 1
ATOM 659 N N . LEU A 1 79 ? 8.173 -3.669 -20.364 1.00 91.19 79 LEU A N 1
ATOM 660 C CA . LEU A 1 79 ? 7.624 -2.973 -19.193 1.00 91.19 79 LEU A CA 1
ATOM 661 C C . LEU A 1 79 ? 6.126 -2.681 -19.341 1.00 91.19 79 LEU A C 1
ATOM 663 O O . LEU A 1 79 ? 5.373 -2.880 -18.394 1.00 91.19 79 LEU A O 1
ATOM 667 N N . GLN A 1 80 ? 5.687 -2.273 -20.534 1.00 89.06 80 GLN A N 1
ATOM 668 C CA . GLN A 1 80 ? 4.264 -2.079 -20.831 1.00 89.06 80 GLN A CA 1
ATOM 669 C C . GLN A 1 80 ? 3.480 -3.393 -20.762 1.00 89.06 80 GLN A C 1
ATOM 671 O O . GLN A 1 80 ? 2.371 -3.427 -20.238 1.00 89.06 80 GLN A O 1
ATOM 676 N N . GLN A 1 81 ? 4.065 -4.486 -21.254 1.00 89.00 81 GLN A N 1
ATOM 677 C CA . GLN A 1 81 ? 3.472 -5.814 -21.142 1.00 89.00 81 GLN A CA 1
ATOM 678 C C . GLN A 1 81 ? 3.328 -6.239 -19.673 1.00 89.00 81 GLN A C 1
ATOM 680 O O . GLN A 1 81 ? 2.262 -6.691 -19.271 1.00 89.00 81 GLN A O 1
ATOM 685 N N . VAL A 1 82 ? 4.357 -6.015 -18.849 1.00 87.19 82 VAL A N 1
ATOM 686 C CA . VAL A 1 82 ? 4.308 -6.284 -17.403 1.00 87.19 82 VAL A CA 1
ATOM 687 C C . VAL A 1 82 ? 3.220 -5.463 -16.714 1.00 87.19 82 VAL A C 1
ATOM 689 O O . VAL A 1 82 ? 2.482 -6.021 -15.913 1.00 87.19 82 VAL A O 1
ATOM 692 N N . GLU A 1 83 ? 3.082 -4.173 -17.023 1.00 85.56 83 GLU A N 1
ATOM 693 C CA . GLU A 1 83 ? 2.015 -3.331 -16.455 1.00 85.56 83 GLU A CA 1
ATOM 694 C C . GLU A 1 83 ? 0.613 -3.853 -16.814 1.00 85.56 83 GLU A C 1
ATOM 696 O O . GLU A 1 83 ? -0.286 -3.800 -15.979 1.00 85.56 83 GLU A O 1
ATOM 701 N N . ASN A 1 84 ? 0.435 -4.424 -18.009 1.00 81.88 84 ASN A N 1
ATOM 702 C CA . ASN A 1 84 ? -0.847 -4.977 -18.452 1.00 81.88 84 ASN A CA 1
ATOM 703 C C . ASN A 1 84 ? -1.144 -6.376 -17.886 1.00 81.88 84 ASN A C 1
ATOM 705 O O . ASN A 1 84 ? -2.290 -6.685 -17.569 1.00 81.88 84 ASN A O 1
ATOM 709 N N . GLU A 1 85 ? -0.131 -7.237 -17.789 1.00 84.94 85 GLU A N 1
ATOM 710 C CA . GLU A 1 85 ? -0.300 -8.654 -17.439 1.00 84.94 85 GLU A CA 1
ATOM 711 C C . GLU A 1 85 ? -0.116 -8.934 -15.948 1.00 84.94 85 GLU A C 1
ATOM 713 O O . GLU A 1 85 ? -0.691 -9.882 -15.408 1.00 84.94 85 GLU A O 1
ATOM 718 N N . LYS A 1 86 ? 0.725 -8.149 -15.268 1.00 84.25 86 LYS A N 1
ATOM 719 C CA . LYS A 1 86 ? 1.043 -8.347 -13.857 1.00 84.25 86 LYS A CA 1
ATOM 720 C C . LYS A 1 86 ? 0.273 -7.358 -13.007 1.00 84.25 86 LYS A C 1
ATOM 722 O O . LYS A 1 86 ? 0.202 -6.163 -13.278 1.00 84.25 86 LYS A O 1
ATOM 727 N N . SER A 1 87 ? -0.253 -7.879 -11.909 1.00 85.06 87 SER A N 1
ATOM 728 C CA . SER A 1 87 ? -0.902 -7.079 -10.886 1.00 85.06 87 SER A CA 1
ATOM 729 C C . SER A 1 87 ? -0.206 -7.260 -9.546 1.00 85.06 87 SER A C 1
ATOM 731 O O . SER A 1 87 ? 0.030 -8.395 -9.129 1.00 85.06 87 SER A O 1
ATOM 733 N N . ASN A 1 88 ? 0.033 -6.159 -8.849 1.00 84.56 88 ASN A N 1
ATOM 734 C CA . ASN A 1 88 ? 0.501 -6.149 -7.476 1.00 84.56 88 ASN A CA 1
ATOM 735 C C . ASN A 1 88 ? -0.690 -6.256 -6.527 1.00 84.56 88 ASN A C 1
ATOM 737 O O . ASN A 1 88 ? -1.698 -5.565 -6.691 1.00 84.56 88 ASN A O 1
ATOM 741 N N . GLN A 1 89 ? -0.578 -7.131 -5.531 1.00 88.06 89 GLN A N 1
ATOM 742 C CA . GLN A 1 89 ? -1.533 -7.194 -4.435 1.00 88.06 89 GLN A CA 1
ATOM 743 C C . GLN A 1 89 ? -1.190 -6.096 -3.428 1.00 88.06 89 GLN A C 1
ATOM 745 O O . GLN A 1 89 ? -0.143 -6.132 -2.791 1.00 88.06 89 GLN A O 1
ATOM 750 N N . GLU A 1 90 ? -2.069 -5.108 -3.319 1.00 91.31 90 GLU A N 1
ATOM 751 C CA . GLU A 1 90 ? -1.972 -4.016 -2.355 1.00 91.31 90 GLU A CA 1
ATOM 752 C C . GLU A 1 90 ? -2.989 -4.233 -1.228 1.00 91.31 90 GLU A C 1
ATOM 754 O O . GLU A 1 90 ? -4.052 -4.825 -1.445 1.00 91.31 90 GLU A O 1
ATOM 759 N N . TYR A 1 91 ? -2.675 -3.737 -0.031 1.00 93.38 91 TYR A N 1
ATOM 760 C CA . TYR A 1 91 ? -3.550 -3.814 1.136 1.00 93.38 91 TYR A CA 1
ATOM 761 C C . TYR A 1 91 ? -3.941 -2.416 1.597 1.00 93.38 91 TYR A C 1
ATOM 763 O O . TYR A 1 91 ? -3.122 -1.495 1.612 1.00 93.38 91 TYR A O 1
ATOM 771 N N . TYR A 1 92 ? -5.197 -2.263 2.001 1.00 94.69 92 TYR A N 1
ATOM 772 C CA . TYR A 1 92 ? -5.746 -0.998 2.466 1.00 94.69 92 TYR A CA 1
ATOM 773 C C . TYR A 1 92 ? -6.433 -1.161 3.803 1.00 94.69 92 TYR A C 1
ATOM 775 O O . TYR A 1 92 ? -7.218 -2.088 3.994 1.00 94.69 92 TYR A O 1
ATOM 783 N N . LEU A 1 93 ? -6.170 -0.220 4.700 1.00 95.25 93 LEU A N 1
ATOM 784 C CA . LEU A 1 93 ? -6.780 -0.143 6.014 1.00 95.25 93 LEU A CA 1
ATOM 785 C C . LEU A 1 93 ? -7.855 0.947 6.006 1.00 95.25 93 LEU A C 1
ATOM 787 O O . LEU A 1 93 ? -7.562 2.130 5.841 1.00 95.25 93 LEU A O 1
ATOM 791 N N . PHE A 1 94 ? -9.103 0.533 6.184 1.00 95.56 94 PHE A N 1
ATOM 792 C CA . PHE A 1 94 ? -10.252 1.405 6.374 1.00 95.56 94 PHE A CA 1
ATOM 793 C C . PHE A 1 94 ? -10.454 1.611 7.865 1.00 95.56 94 PHE A C 1
ATOM 795 O O . PHE A 1 94 ? -10.610 0.639 8.605 1.00 95.56 94 PHE A O 1
ATOM 802 N N . ILE A 1 95 ? -10.501 2.870 8.279 1.00 95.75 95 ILE A N 1
ATOM 803 C CA . ILE A 1 95 ? -10.832 3.258 9.648 1.00 95.75 95 ILE A CA 1
ATOM 804 C C . ILE A 1 95 ? -12.076 4.130 9.653 1.00 95.75 95 ILE A C 1
ATOM 806 O O . ILE A 1 95 ? -12.330 4.878 8.703 1.00 95.75 95 ILE A O 1
ATOM 810 N N . TYR A 1 96 ? -12.840 4.039 10.735 1.00 95.06 96 TYR A N 1
ATOM 811 C CA . TYR A 1 96 ? -14.150 4.664 10.846 1.00 95.06 96 TYR A CA 1
ATOM 812 C C . TYR A 1 96 ? -14.215 5.607 12.052 1.00 95.06 96 TYR A C 1
ATOM 814 O O . TYR A 1 96 ? -13.389 5.557 12.964 1.00 95.06 96 TYR A O 1
ATOM 822 N N . GLY A 1 97 ? -15.203 6.496 12.035 1.00 94.06 97 GLY A N 1
ATOM 823 C CA . GLY A 1 97 ? -15.539 7.370 13.156 1.00 94.06 97 GLY A CA 1
ATOM 824 C C . GLY A 1 97 ? -16.941 7.946 12.987 1.00 94.06 97 GLY A C 1
ATOM 825 O O . GLY A 1 97 ? -17.389 8.185 11.854 1.00 94.06 97 GLY A O 1
ATOM 826 N N . LYS A 1 98 ? -17.653 8.171 14.096 1.00 94.25 98 LYS A N 1
ATOM 827 C CA . LYS A 1 98 ? -19.017 8.725 14.077 1.00 94.25 98 LYS A CA 1
ATOM 828 C C . LYS A 1 98 ? -19.014 10.204 13.686 1.00 94.25 98 LYS A C 1
ATOM 830 O O . LYS A 1 98 ? -19.937 10.661 13.023 1.00 94.25 98 LYS A O 1
ATOM 835 N N . SER A 1 99 ? -17.936 10.926 13.998 1.00 95.62 99 SER A N 1
ATOM 836 C CA . SER A 1 99 ? -17.695 12.315 13.573 1.00 95.62 99 SER A CA 1
ATOM 837 C C . SER A 1 99 ? -16.354 12.481 12.846 1.00 95.62 99 SER A C 1
ATOM 839 O O . SER A 1 99 ? -15.464 11.640 12.968 1.00 95.62 99 SER A O 1
ATOM 841 N N . MET A 1 100 ? -16.167 13.593 12.123 1.00 93.69 100 MET A N 1
ATOM 842 C CA . MET A 1 100 ? -14.867 13.931 11.516 1.00 93.69 100 MET A CA 1
ATOM 843 C C . MET A 1 100 ? -13.756 14.108 12.559 1.00 93.69 100 MET A C 1
ATOM 845 O O . MET A 1 100 ? -12.620 13.703 12.323 1.00 93.69 100 MET A O 1
ATOM 849 N N . ARG A 1 101 ? -14.083 14.662 13.735 1.00 95.00 101 ARG A N 1
ATOM 850 C CA . ARG A 1 101 ? -13.138 14.801 14.853 1.00 95.00 101 ARG A CA 1
ATOM 851 C C . ARG A 1 101 ? -12.668 13.436 15.353 1.00 95.00 101 ARG A C 1
ATOM 853 O O . ARG A 1 101 ? -11.474 13.224 15.535 1.00 95.00 101 ARG A O 1
ATOM 860 N N . GLU A 1 102 ? -13.603 12.513 15.549 1.00 95.25 102 GLU A N 1
ATOM 861 C CA . GLU A 1 102 ? -13.303 11.141 15.966 1.00 95.25 102 GLU A CA 1
ATOM 862 C C . GLU A 1 102 ? -12.488 10.396 14.907 1.00 95.25 102 GLU A C 1
ATOM 864 O O . GLU A 1 102 ? -11.482 9.778 15.240 1.00 95.25 102 GLU A O 1
ATOM 869 N N . LEU A 1 103 ? -12.849 10.532 13.626 1.00 94.94 103 LEU A N 1
ATOM 870 C CA . LEU A 1 103 ? -12.088 9.944 12.527 1.00 94.94 103 LEU A CA 1
ATOM 871 C C . LEU A 1 103 ? -10.6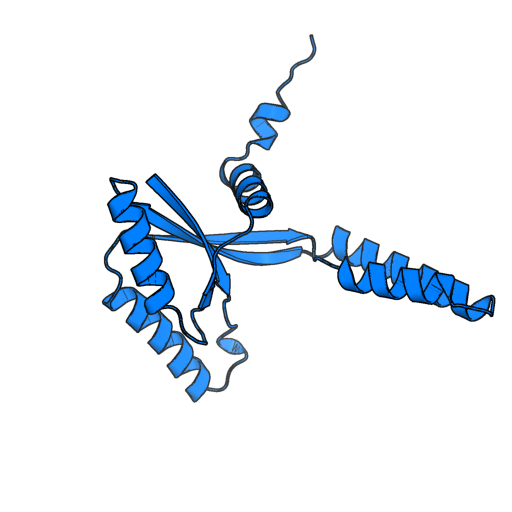41 10.456 12.500 1.00 94.94 103 LEU A C 1
ATOM 873 O O . LEU A 1 103 ? -9.720 9.663 12.324 1.00 94.94 103 LEU A O 1
ATOM 877 N N . ASN A 1 104 ? -10.429 11.758 12.709 1.00 95.12 104 ASN A N 1
ATOM 878 C CA . ASN A 1 104 ? -9.089 12.334 12.776 1.00 95.12 104 ASN A CA 1
ATOM 879 C C . ASN A 1 104 ? -8.299 11.803 13.984 1.00 95.12 104 ASN A C 1
ATOM 881 O O . ASN A 1 104 ? -7.136 11.435 13.843 1.00 95.12 104 ASN A O 1
ATOM 885 N N . ASN A 1 105 ? -8.929 11.690 15.157 1.00 96.06 105 ASN A N 1
ATOM 886 C CA . ASN A 1 105 ? -8.293 11.078 16.327 1.00 96.06 105 ASN A CA 1
ATOM 887 C C . ASN A 1 105 ? -7.901 9.619 16.048 1.00 96.06 105 ASN A C 1
ATOM 889 O O . ASN A 1 105 ? -6.791 9.201 16.373 1.00 96.06 105 ASN A O 1
ATOM 893 N N . ASN A 1 106 ? -8.788 8.860 15.405 1.00 95.62 106 ASN A N 1
ATOM 894 C CA . ASN A 1 106 ? -8.556 7.468 15.035 1.00 95.62 106 ASN A CA 1
ATOM 895 C C . ASN A 1 106 ? -7.434 7.335 14.002 1.00 95.62 106 ASN A C 1
ATOM 897 O O . ASN A 1 106 ? -6.583 6.461 14.143 1.00 95.62 106 ASN A O 1
ATOM 901 N N . PHE A 1 107 ? -7.369 8.240 13.026 1.00 95.31 107 PHE A N 1
ATOM 902 C CA . PHE A 1 107 ? -6.258 8.333 12.083 1.00 95.31 107 PHE A CA 1
ATOM 903 C C . PHE A 1 107 ? -4.924 8.546 12.806 1.00 95.31 107 PHE A C 1
ATOM 905 O O . PHE A 1 107 ? -3.993 7.769 12.611 1.00 95.31 107 PHE A O 1
ATOM 912 N N . GLN A 1 108 ? -4.844 9.530 13.706 1.00 95.00 108 GLN A N 1
ATOM 913 C CA . GLN A 1 108 ? -3.617 9.812 14.461 1.00 95.00 108 GLN A CA 1
ATOM 914 C C . GLN A 1 108 ? -3.195 8.636 15.356 1.00 95.00 108 GLN A C 1
ATOM 916 O O . GLN A 1 108 ? -2.003 8.345 15.469 1.00 95.00 108 GLN A O 1
ATOM 921 N N . LYS A 1 109 ? -4.157 7.922 15.960 1.00 94.75 109 LYS A N 1
ATOM 922 C CA . LYS A 1 109 ? -3.887 6.683 16.711 1.00 94.75 109 LYS A CA 1
ATOM 923 C C . LYS A 1 109 ? -3.251 5.617 15.815 1.00 94.75 109 LYS A C 1
ATOM 925 O O . LYS A 1 109 ? -2.233 5.053 16.199 1.00 94.75 109 LYS A O 1
ATOM 930 N N . VAL A 1 110 ? -3.808 5.367 14.626 1.00 94.94 110 VAL A N 1
ATOM 931 C CA . VAL A 1 110 ? -3.252 4.379 13.686 1.00 94.94 110 VAL A CA 1
ATOM 932 C C . VAL A 1 110 ? -1.845 4.757 13.242 1.00 94.94 110 VAL A C 1
ATOM 934 O O . VAL A 1 110 ? -0.962 3.909 13.282 1.00 94.94 110 VAL A O 1
ATOM 937 N N . ILE A 1 111 ? -1.607 6.018 12.874 1.00 93.75 111 ILE A N 1
ATOM 938 C CA . ILE A 1 111 ? -0.269 6.470 12.464 1.00 93.75 111 ILE A CA 1
ATOM 939 C C . ILE A 1 111 ? 0.747 6.324 13.605 1.00 93.75 111 ILE A C 1
ATOM 941 O O . ILE A 1 111 ? 1.894 5.977 13.355 1.00 93.75 111 ILE A O 1
ATOM 945 N N . ARG A 1 112 ? 0.339 6.520 14.865 1.00 91.88 112 ARG A N 1
ATOM 946 C CA . ARG A 1 112 ? 1.212 6.305 16.030 1.00 91.88 112 ARG A CA 1
ATOM 947 C C . ARG A 1 112 ? 1.524 4.829 16.287 1.00 91.88 112 ARG A C 1
ATOM 949 O O . ARG A 1 112 ? 2.613 4.512 16.747 1.00 91.88 112 ARG A O 1
ATOM 956 N N . LEU A 1 113 ? 0.554 3.948 16.052 1.00 91.19 113 LEU A N 1
ATOM 957 C CA . LEU A 1 113 ? 0.709 2.498 16.219 1.00 91.19 113 LEU A CA 1
ATOM 958 C C . LEU A 1 113 ? 1.392 1.833 15.017 1.00 91.19 113 LEU A C 1
ATOM 960 O O . LEU A 1 113 ? 1.786 0.673 15.106 1.00 91.19 113 LEU A O 1
ATOM 964 N N . SER A 1 114 ? 1.505 2.558 13.906 1.00 88.94 114 SER A N 1
ATOM 965 C CA . SER A 1 114 ? 2.201 2.130 12.704 1.00 88.94 114 SER A CA 1
ATOM 966 C C . SER A 1 114 ? 3.698 1.997 12.978 1.00 88.94 114 SER A C 1
ATOM 968 O O . SER A 1 114 ? 4.346 2.939 13.426 1.00 88.94 114 SER A O 1
ATOM 970 N N . ASP A 1 115 ? 4.255 0.839 12.647 1.00 83.25 115 ASP A N 1
ATOM 971 C CA . ASP A 1 115 ? 5.662 0.492 12.859 1.00 83.25 115 ASP A CA 1
ATOM 972 C C . ASP A 1 115 ? 6.171 -0.319 11.649 1.00 83.25 115 ASP A C 1
ATOM 974 O O . ASP A 1 115 ? 5.482 -0.477 10.644 1.00 83.25 115 ASP A O 1
ATOM 978 N N . THR A 1 116 ? 7.397 -0.816 11.721 1.00 83.94 116 THR A N 1
ATOM 979 C CA . THR A 1 116 ? 8.180 -1.403 10.630 1.00 83.94 116 THR A CA 1
ATOM 980 C C . THR A 1 116 ? 7.453 -2.510 9.855 1.00 83.94 116 THR A C 1
ATOM 982 O O . THR A 1 116 ? 7.489 -2.505 8.627 1.00 83.94 116 THR A O 1
ATOM 985 N N . TYR A 1 117 ? 6.783 -3.445 10.537 1.00 84.50 117 TYR A N 1
ATOM 986 C CA . TYR A 1 117 ? 6.084 -4.577 9.908 1.00 84.50 117 TYR A CA 1
ATOM 987 C C . TYR A 1 117 ? 4.581 -4.339 9.712 1.00 84.50 117 TYR A C 1
ATOM 989 O O . TYR A 1 117 ? 3.948 -5.041 8.925 1.00 84.50 117 TYR A O 1
ATOM 997 N N . PHE A 1 118 ? 4.005 -3.358 10.410 1.00 86.69 118 PHE A N 1
ATOM 998 C CA . PHE A 1 118 ? 2.622 -2.919 10.236 1.00 86.69 118 PHE A CA 1
ATOM 999 C C . PHE A 1 118 ? 2.619 -1.420 9.956 1.00 86.69 118 PHE A C 1
ATOM 1001 O O . PHE A 1 118 ? 2.439 -0.602 10.858 1.00 86.69 118 PHE A O 1
ATOM 1008 N N . TYR A 1 119 ? 2.874 -1.066 8.697 1.00 90.19 119 TYR A N 1
ATOM 1009 C CA . TYR A 1 119 ? 3.094 0.322 8.316 1.00 90.19 119 TYR A CA 1
ATOM 1010 C C . TYR A 1 119 ? 1.913 0.882 7.523 1.00 90.19 119 TYR A C 1
ATOM 1012 O O . TYR A 1 119 ? 1.628 0.422 6.414 1.00 90.19 119 TYR A O 1
ATOM 1020 N N . ALA A 1 120 ? 1.242 1.891 8.077 1.00 92.88 120 ALA A N 1
ATOM 1021 C CA . ALA A 1 120 ? 0.102 2.562 7.469 1.00 92.88 120 ALA A CA 1
ATOM 1022 C C . ALA A 1 120 ? 0.465 3.984 7.015 1.00 92.88 120 ALA A C 1
ATOM 1024 O O . ALA A 1 120 ? 1.024 4.771 7.777 1.00 92.88 120 ALA A O 1
ATOM 1025 N N . THR A 1 121 ? 0.099 4.345 5.783 1.00 93.12 121 THR A N 1
ATOM 1026 C CA . THR A 1 121 ? 0.342 5.689 5.230 1.00 93.12 121 THR A CA 1
ATOM 1027 C C . THR A 1 121 ? -0.873 6.286 4.561 1.00 93.12 121 THR A C 1
ATOM 1029 O O . THR A 1 121 ? -1.696 5.581 3.975 1.00 93.12 121 THR A O 1
ATOM 1032 N N . GLN A 1 122 ? -0.937 7.615 4.574 1.00 92.00 122 GLN A N 1
ATOM 1033 C CA . GLN A 1 122 ? -1.943 8.354 3.830 1.00 92.00 122 GLN A CA 1
ATOM 1034 C C . GLN A 1 122 ? -1.798 8.126 2.320 1.00 92.00 122 GLN A C 1
ATOM 1036 O O . GLN A 1 122 ? -0.697 8.083 1.770 1.00 92.00 122 GLN A O 1
ATOM 1041 N N . LEU A 1 123 ? -2.939 7.988 1.652 1.00 90.75 123 LEU A N 1
ATOM 1042 C CA . LEU A 1 123 ? -3.031 7.820 0.209 1.00 90.75 123 LEU A CA 1
ATOM 1043 C C . LEU A 1 123 ? -3.233 9.154 -0.508 1.00 90.75 123 LEU A C 1
ATOM 1045 O O . LEU A 1 123 ? -3.884 10.066 0.001 1.00 90.75 123 LEU A O 1
ATOM 1049 N N . ALA A 1 124 ? -2.749 9.227 -1.748 1.00 89.12 124 ALA A N 1
ATOM 1050 C CA . ALA A 1 124 ? -3.099 10.317 -2.648 1.00 89.12 124 ALA A CA 1
ATOM 1051 C C . ALA A 1 124 ? -4.594 10.245 -3.040 1.00 89.12 124 ALA A C 1
ATOM 1053 O O . ALA A 1 124 ? -5.093 9.141 -3.295 1.00 89.12 124 ALA A O 1
ATOM 1054 N N . PRO A 1 125 ? -5.296 11.385 -3.208 1.00 86.56 125 PRO A N 1
ATOM 1055 C CA . PRO A 1 125 ? -6.730 11.406 -3.528 1.00 86.56 125 PRO A CA 1
ATOM 1056 C C . PRO A 1 125 ? -7.115 10.569 -4.757 1.00 86.56 125 PRO A C 1
ATOM 1058 O O . PRO A 1 125 ? -8.095 9.829 -4.728 1.00 86.56 125 PRO A O 1
ATOM 1061 N N . LYS A 1 126 ? -6.287 10.595 -5.813 1.00 85.81 126 LYS A N 1
ATOM 1062 C CA . LYS A 1 126 ? -6.503 9.796 -7.034 1.00 85.81 126 LYS A CA 1
ATOM 1063 C C . LYS A 1 126 ? -6.542 8.287 -6.767 1.00 85.81 126 LYS A C 1
ATOM 1065 O O . LYS A 1 126 ? -7.293 7.568 -7.417 1.00 85.81 126 LYS A O 1
ATOM 1070 N N . LYS A 1 127 ? -5.729 7.788 -5.831 1.00 87.38 127 LYS A N 1
ATOM 1071 C CA . LYS A 1 127 ? -5.696 6.359 -5.489 1.00 87.38 127 LYS A CA 1
ATOM 1072 C C . LYS A 1 127 ? -6.931 5.969 -4.674 1.00 87.38 127 LYS A C 1
ATOM 1074 O O . LYS A 1 127 ? -7.495 4.910 -4.923 1.00 87.38 127 LYS A O 1
ATOM 1079 N N . ILE A 1 128 ? -7.399 6.846 -3.781 1.00 88.19 128 ILE A N 1
ATOM 1080 C CA . ILE A 1 128 ? -8.657 6.657 -3.036 1.00 88.19 128 ILE A CA 1
ATOM 1081 C C . ILE A 1 128 ? -9.838 6.526 -4.008 1.00 88.19 128 ILE A C 1
ATOM 1083 O O . ILE A 1 128 ? -10.632 5.598 -3.887 1.00 88.19 128 ILE A O 1
ATOM 1087 N N . GLU A 1 129 ? -9.907 7.384 -5.029 1.00 86.88 129 GLU A N 1
ATOM 1088 C CA . GLU A 1 129 ? -10.938 7.297 -6.070 1.00 86.88 129 GLU A CA 1
ATOM 1089 C C . GLU A 1 129 ? -10.914 5.941 -6.801 1.00 86.88 129 GLU A C 1
ATOM 1091 O O . GLU A 1 129 ? -11.957 5.316 -6.996 1.00 86.88 129 GLU A O 1
ATOM 1096 N N . GLN A 1 130 ? -9.728 5.443 -7.169 1.00 87.12 130 GLN A N 1
ATOM 1097 C CA . GLN A 1 130 ? -9.583 4.126 -7.802 1.00 87.12 130 GLN A CA 1
ATOM 1098 C C . GLN A 1 130 ? -10.034 2.982 -6.886 1.00 87.12 130 GLN A C 1
ATOM 1100 O O . GLN A 1 130 ? -10.694 2.048 -7.345 1.00 87.12 130 GLN A O 1
ATOM 1105 N N . ILE A 1 131 ? -9.699 3.058 -5.594 1.00 88.12 131 ILE A N 1
ATOM 1106 C CA . ILE A 1 131 ? -10.143 2.089 -4.588 1.00 88.12 131 ILE A CA 1
ATOM 1107 C C . ILE A 1 131 ? -11.667 2.112 -4.496 1.00 88.12 131 ILE A C 1
ATOM 1109 O O . ILE A 1 131 ? -12.282 1.057 -4.597 1.00 88.12 131 ILE A O 1
ATOM 1113 N N . HIS A 1 132 ? -12.292 3.287 -4.396 1.00 86.94 132 HIS A N 1
ATOM 1114 C CA . HIS A 1 132 ? -13.752 3.402 -4.360 1.00 86.94 132 HIS A CA 1
ATOM 1115 C C . HIS A 1 132 ? -14.399 2.801 -5.608 1.00 86.94 132 HIS A C 1
ATOM 1117 O O . HIS A 1 132 ? -15.335 2.012 -5.486 1.00 86.94 132 HIS A O 1
ATOM 1123 N N . LYS A 1 133 ? -13.866 3.092 -6.804 1.00 85.50 133 LYS A N 1
ATOM 1124 C CA . LYS A 1 133 ? -14.377 2.514 -8.058 1.00 85.50 133 LYS A CA 1
ATOM 1125 C C . LYS A 1 133 ? -14.381 0.992 -8.042 1.00 85.50 133 LYS A C 1
ATOM 1127 O O . LYS A 1 133 ? -15.338 0.378 -8.507 1.00 85.50 133 LYS A O 1
ATOM 1132 N N . LYS A 1 134 ? -13.329 0.398 -7.485 1.00 85.69 134 LYS A N 1
ATOM 1133 C CA . LYS A 1 134 ? -13.144 -1.049 -7.455 1.00 85.69 134 LYS A CA 1
ATOM 1134 C C . LYS A 1 134 ? -13.853 -1.740 -6.282 1.00 85.69 134 LYS A C 1
ATOM 1136 O O . LYS A 1 134 ? -14.320 -2.853 -6.465 1.00 85.69 134 LYS A O 1
ATOM 1141 N N . VAL A 1 135 ? -13.974 -1.104 -5.113 1.00 85.88 135 VAL A N 1
ATOM 1142 C CA . VAL A 1 135 ? -14.709 -1.647 -3.949 1.00 85.88 135 VAL A CA 1
ATOM 1143 C C . VAL A 1 135 ? -16.218 -1.589 -4.168 1.00 85.88 135 VAL A C 1
ATOM 1145 O O . VAL A 1 135 ? -16.915 -2.556 -3.881 1.00 85.88 135 VAL A O 1
ATOM 1148 N N . PHE A 1 136 ? -16.727 -0.469 -4.680 1.00 80.81 136 PHE A N 1
ATOM 1149 C CA . PHE A 1 136 ? -18.165 -0.255 -4.857 1.00 80.81 136 PHE A CA 1
ATOM 1150 C C . PHE A 1 136 ? -18.665 -0.661 -6.244 1.00 80.81 136 PHE A C 1
ATOM 1152 O O . PHE A 1 136 ? -19.794 -0.337 -6.596 1.00 80.81 136 PHE A O 1
ATOM 1159 N N . ASN A 1 137 ? -17.825 -1.333 -7.043 1.00 69.94 137 ASN A N 1
ATOM 1160 C CA . ASN A 1 137 ? -18.117 -1.682 -8.431 1.00 69.94 137 ASN A CA 1
ATOM 1161 C C . ASN A 1 137 ? -18.752 -0.514 -9.207 1.00 69.94 137 ASN A C 1
ATOM 1163 O O . ASN A 1 137 ? -19.700 -0.711 -9.961 1.00 69.94 137 ASN A O 1
ATOM 1167 N N . LEU A 1 138 ? -18.234 0.714 -9.065 1.00 58.25 138 LEU A N 1
ATOM 1168 C CA . LEU A 1 138 ? -18.788 1.884 -9.773 1.00 58.25 138 LEU A CA 1
ATOM 1169 C C . LEU A 1 138 ? -18.681 1.753 -11.305 1.00 58.25 138 LEU A C 1
ATOM 1171 O O . LEU A 1 138 ? -19.302 2.518 -12.037 1.00 58.25 138 LEU A O 1
ATOM 1175 N N . ASN A 1 139 ? -17.957 0.745 -11.798 1.00 51.88 139 ASN A N 1
ATOM 1176 C CA . ASN A 1 139 ? -17.977 0.341 -13.201 1.00 51.88 139 ASN A CA 1
ATOM 1177 C C . ASN A 1 139 ? -19.348 -0.218 -13.652 1.00 51.88 139 ASN A C 1
ATOM 1179 O O . ASN A 1 139 ? -19.655 -0.116 -14.832 1.00 51.88 139 ASN A O 1
ATOM 1183 N N . LEU A 1 140 ? -20.194 -0.746 -12.752 1.00 45.00 140 LEU A N 1
ATOM 1184 C CA . LEU A 1 140 ? -21.578 -1.150 -13.069 1.00 45.00 140 LEU A CA 1
ATOM 1185 C C . LEU A 1 140 ? -22.497 0.062 -13.294 1.00 45.00 140 LEU A C 1
ATOM 1187 O O . LEU A 1 140 ? -23.373 0.014 -14.150 1.00 45.00 140 LEU A O 1
ATOM 1191 N N . VAL A 1 141 ? -22.272 1.174 -12.585 1.00 44.44 141 VAL A N 1
ATOM 1192 C CA . VAL A 1 141 ? -23.078 2.403 -12.746 1.00 44.44 141 VAL A CA 1
ATOM 1193 C C . VAL A 1 141 ? -22.672 3.185 -14.002 1.00 44.44 141 VAL A C 1
ATOM 1195 O O . VAL A 1 141 ? -23.497 3.868 -14.597 1.00 44.44 141 VAL A O 1
ATOM 1198 N N . LEU A 1 142 ? -21.421 3.049 -14.457 1.00 41.19 142 LEU A N 1
ATOM 1199 C CA . LEU A 1 142 ? -20.957 3.642 -15.720 1.00 41.19 142 LEU A CA 1
ATOM 1200 C C . LEU A 1 142 ? -21.156 2.720 -16.940 1.00 41.19 142 LEU A C 1
ATOM 1202 O O . LEU A 1 142 ? -21.119 3.210 -18.065 1.00 41.19 142 LEU A O 1
ATOM 1206 N N . GLY A 1 143 ? -21.382 1.417 -16.727 1.00 33.19 143 GLY A N 1
ATOM 1207 C CA . GLY A 1 143 ? -21.672 0.423 -17.770 1.00 33.19 143 GLY A CA 1
ATOM 1208 C C . GLY A 1 143 ? -23.156 0.277 -18.130 1.00 33.19 143 GLY A C 1
ATOM 1209 O O . GLY A 1 143 ? -23.461 -0.301 -19.164 1.00 33.19 143 GLY A O 1
ATOM 1210 N N . ASN A 1 144 ? -24.061 0.851 -17.330 1.00 30.66 144 ASN A N 1
ATOM 1211 C CA . ASN A 1 144 ? -25.492 0.973 -17.631 1.00 30.66 144 ASN A CA 1
ATOM 1212 C C . ASN A 1 144 ? -25.868 2.409 -18.039 1.00 30.66 144 ASN A C 1
ATOM 1214 O O . ASN A 1 144 ? -26.933 2.908 -17.684 1.00 30.66 144 ASN A O 1
ATOM 1218 N N . LYS A 1 145 ? -25.018 3.081 -18.828 1.00 35.75 145 LYS A N 1
ATOM 1219 C CA . LYS A 1 145 ? -25.559 4.008 -19.83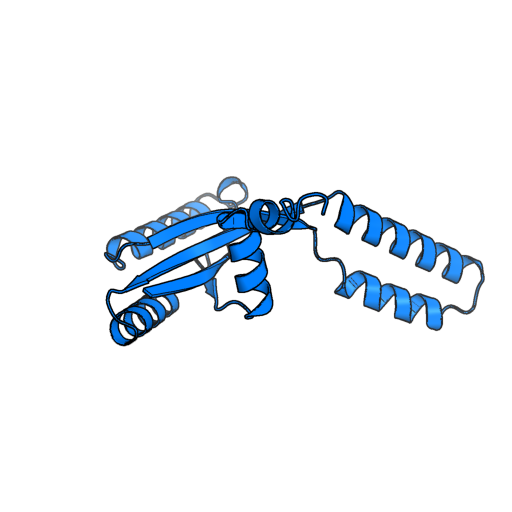0 1.00 35.75 145 LYS A CA 1
ATOM 1220 C C . LYS A 1 145 ? -26.010 3.157 -21.008 1.00 35.75 145 LYS A C 1
ATOM 1222 O O . LYS A 1 145 ? -25.251 2.846 -21.919 1.00 35.75 145 LYS A O 1
ATOM 1227 N N . VAL A 1 146 ? -27.234 2.681 -20.821 1.00 33.34 146 VAL A N 1
ATOM 1228 C CA . VAL A 1 146 ? -28.090 1.980 -21.762 1.00 33.34 146 VAL A CA 1
ATOM 1229 C C . VAL A 1 146 ? -28.100 2.724 -23.094 1.00 33.34 146 VAL A C 1
ATOM 1231 O O . VAL A 1 146 ? -27.996 3.948 -23.127 1.00 33.34 146 VAL A O 1
ATOM 1234 N N . MET A 1 147 ? -28.191 1.943 -24.168 1.00 34.72 147 MET A N 1
ATOM 1235 C CA . MET A 1 147 ? -28.673 2.387 -25.471 1.00 34.72 147 MET A CA 1
ATOM 1236 C C . MET A 1 147 ? -29.854 3.354 -25.303 1.00 34.72 147 MET A C 1
ATOM 1238 O O . MET A 1 147 ? -30.934 2.903 -24.946 1.00 34.72 147 MET A O 1
ATOM 1242 N N . GLU A 1 148 ? -29.644 4.636 -25.573 1.00 31.67 148 GLU A N 1
ATOM 1243 C CA . GLU A 1 148 ? -30.655 5.623 -25.976 1.00 31.67 148 GLU A CA 1
ATOM 1244 C C . GLU A 1 148 ? -29.956 6.696 -26.815 1.00 31.67 148 GLU A C 1
ATOM 1246 O O . GLU A 1 148 ? -28.908 7.220 -26.361 1.00 31.67 148 GLU A O 1
#